Protein AF-A0A3N4IRU1-F1 (afdb_monomer)

Solvent-accessible surface area (backbone atoms only — not comparable to full-atom values): 3778 Å² total; per-residue (Å²): 119,55,41,50,63,59,52,27,56,62,52,15,40,49,90,97,50,88,56,81,36,78,89,48,42,56,53,71,68,55,52,49,60,74,44,72,68,50,49,47,72,42,77,89,78,42,25,42,40,70,67,46,69,67,57,54,51,51,50,71,74,55,124

pLDDT: mean 88.94, std 4.17, range [66.62, 94.44]

InterPro domains:
  IPR054471 GPI inositol-deacylase, winged helix domain [PF22939] (4-60)

Nearest PDB structures (foldseek):
  3h92-assembly1_A  TM=6.733E-01  e=1.912E+00  Methanocaldococcus jannaschii
  4xtk-assembly1_E  TM=2.280E-01  e=8.227E+00  Thermotoga maritima MSB8

Organism: NCBI:txid1336337

Structure (mmCIF, N/CA/C/O backbone):
data_AF-A0A3N4IRU1-F1
#
_entry.id   AF-A0A3N4IRU1-F1
#
loop_
_atom_site.group_PDB
_atom_site.id
_atom_site.type_symbol
_atom_site.label_atom_id
_atom_site.label_alt_id
_atom_site.label_comp_id
_atom_site.label_asym_id
_atom_site.label_entity_id
_atom_site.label_seq_id
_atom_site.pdbx_PDB_ins_code
_atom_site.Cartn_x
_atom_site.Cartn_y
_atom_site.Cartn_z
_atom_site.occupancy
_atom_site.B_iso_or_equiv
_atom_site.auth_seq_id
_atom_site.auth_comp_id
_atom_site.auth_asym_id
_atom_site.auth_atom_id
_atom_site.pdbx_PDB_model_num
ATOM 1 N N . PRO A 1 1 ? -2.364 11.217 3.731 1.00 66.62 1 PRO A N 1
ATOM 2 C CA . PRO A 1 1 ? -2.629 9.866 3.179 1.00 66.62 1 PRO A CA 1
ATOM 3 C C . PRO A 1 1 ? -2.402 9.878 1.665 1.00 66.62 1 PRO A C 1
ATOM 5 O O . PRO A 1 1 ? -2.931 10.782 1.022 1.00 66.62 1 PRO A O 1
ATOM 8 N N . PRO A 1 2 ? -1.594 8.960 1.116 1.00 78.50 2 PRO A N 1
ATOM 9 C CA . PRO A 1 2 ? -1.378 8.891 -0.326 1.00 78.50 2 PRO A CA 1
ATOM 10 C C . PRO A 1 2 ? -2.676 8.504 -1.042 1.00 78.50 2 PRO A C 1
ATOM 12 O O . PRO A 1 2 ? -3.498 7.753 -0.491 1.00 78.50 2 PRO A O 1
ATOM 15 N N . GLN A 1 3 ? -2.867 9.016 -2.260 1.00 88.25 3 GLN A N 1
ATOM 16 C CA . GLN A 1 3 ? -3.946 8.523 -3.105 1.00 88.25 3 GLN A CA 1
ATOM 17 C C . GLN A 1 3 ? -3.650 7.089 -3.541 1.00 88.25 3 GLN A C 1
ATOM 19 O O . GLN A 1 3 ? -2.501 6.686 -3.722 1.00 88.25 3 GLN A O 1
ATOM 24 N N . ALA A 1 4 ? -4.720 6.317 -3.684 1.00 86.50 4 ALA A N 1
ATOM 25 C CA . ALA A 1 4 ? -4.704 4.936 -4.138 1.00 86.50 4 ALA A CA 1
ATOM 26 C C . ALA A 1 4 ? -3.847 4.738 -5.397 1.00 86.50 4 ALA A C 1
ATOM 28 O O . ALA A 1 4 ? -2.962 3.880 -5.424 1.00 86.50 4 ALA A O 1
ATOM 29 N N . ASP A 1 5 ? -4.092 5.569 -6.406 1.00 88.56 5 ASP A N 1
ATOM 30 C CA . ASP A 1 5 ? -3.409 5.483 -7.690 1.00 88.56 5 ASP A CA 1
ATOM 31 C C . ASP A 1 5 ? -1.964 5.956 -7.595 1.00 88.56 5 ASP A C 1
ATOM 33 O O . ASP A 1 5 ? -1.079 5.275 -8.105 1.00 88.56 5 ASP A O 1
ATOM 37 N N . GLU A 1 6 ? -1.697 7.061 -6.897 1.00 90.88 6 GLU A N 1
ATOM 38 C CA . GLU A 1 6 ? -0.332 7.560 -6.686 1.00 90.88 6 GLU A CA 1
ATOM 39 C C . GLU A 1 6 ? 0.556 6.501 -6.030 1.00 90.88 6 GLU A C 1
ATOM 41 O O . GLU A 1 6 ? 1.685 6.291 -6.466 1.00 90.88 6 GLU A O 1
ATOM 46 N N . LEU A 1 7 ? 0.036 5.786 -5.027 1.00 90.38 7 LEU A N 1
ATOM 47 C CA . LEU A 1 7 ? 0.767 4.702 -4.380 1.00 90.38 7 LEU A CA 1
ATOM 48 C C . LEU A 1 7 ? 1.057 3.552 -5.352 1.00 90.38 7 LEU A C 1
ATOM 50 O O . LEU A 1 7 ? 2.176 3.047 -5.375 1.00 90.38 7 LEU A O 1
ATOM 54 N N . CYS A 1 8 ? 0.0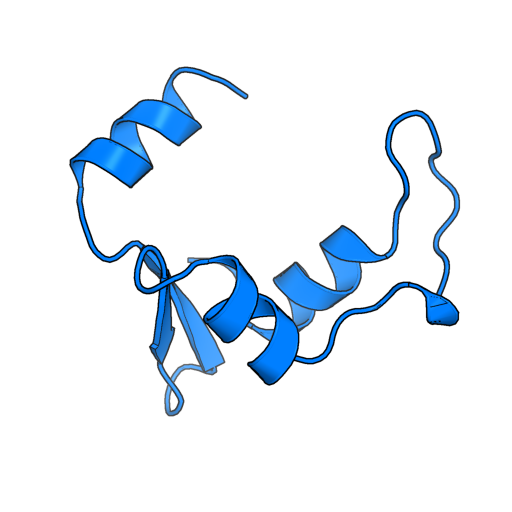83 3.146 -6.169 1.00 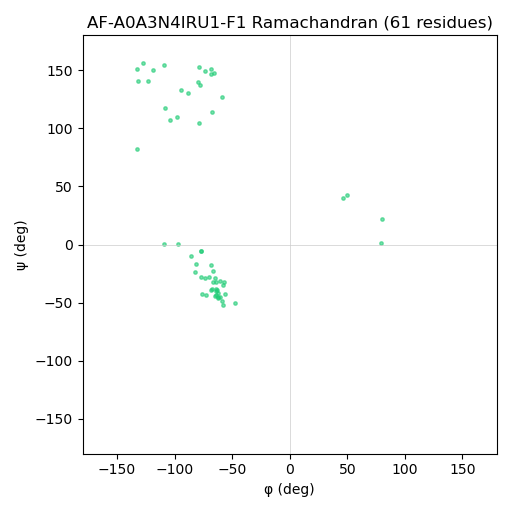91.31 8 CYS A N 1
ATOM 55 C CA . CYS A 1 8 ? 0.299 2.089 -7.161 1.00 91.31 8 CYS A CA 1
ATOM 56 C C . CYS A 1 8 ? 1.331 2.516 -8.218 1.00 91.31 8 CYS A C 1
ATOM 58 O O . CYS A 1 8 ? 2.198 1.726 -8.579 1.00 91.31 8 CYS A O 1
ATOM 60 N N . HIS A 1 9 ? 1.296 3.771 -8.669 1.00 91.25 9 HIS A N 1
ATOM 61 C CA . HIS A 1 9 ? 2.287 4.303 -9.606 1.00 91.25 9 HIS A CA 1
ATOM 62 C C . HIS A 1 9 ? 3.675 4.408 -8.964 1.00 91.25 9 HIS A C 1
ATOM 64 O O . HIS A 1 9 ? 4.666 4.082 -9.605 1.00 91.25 9 HIS A O 1
ATOM 70 N N . ALA A 1 10 ? 3.776 4.793 -7.691 1.00 89.69 10 ALA A N 1
ATOM 71 C CA . ALA A 1 10 ? 5.058 4.835 -6.989 1.00 89.69 10 ALA A CA 1
ATOM 72 C C . ALA A 1 10 ? 5.731 3.451 -6.912 1.00 89.69 10 ALA A C 1
ATOM 74 O O . ALA A 1 10 ? 6.954 3.355 -6.970 1.00 89.69 10 ALA A O 1
ATOM 75 N N . LEU A 1 11 ? 4.938 2.377 -6.844 1.00 91.25 11 LEU A N 1
ATOM 76 C CA . LEU A 1 11 ? 5.426 0.993 -6.820 1.00 91.25 11 LEU A CA 1
ATOM 77 C C . LEU A 1 11 ? 5.865 0.457 -8.193 1.00 91.25 11 LEU A C 1
ATOM 79 O O . LEU A 1 11 ? 6.411 -0.641 -8.265 1.00 91.25 11 LEU A O 1
ATOM 83 N N . ALA A 1 12 ? 5.673 1.224 -9.269 1.00 93.56 12 ALA A N 1
ATOM 84 C CA . ALA A 1 12 ? 6.148 0.878 -10.608 1.00 93.56 12 ALA A CA 1
ATOM 85 C C . ALA A 1 12 ? 7.682 0.880 -10.717 1.00 93.56 12 ALA A C 1
ATOM 87 O O . ALA A 1 12 ? 8.246 0.237 -11.600 1.00 93.56 12 ALA A O 1
ATOM 88 N N . VAL A 1 13 ? 8.364 1.597 -9.822 1.00 92.38 13 VAL A N 1
ATOM 89 C CA . VAL A 1 13 ? 9.823 1.725 -9.817 1.00 92.38 13 VAL A CA 1
ATOM 90 C C . VAL A 1 13 ? 10.443 0.592 -9.000 1.00 92.38 13 VAL A C 1
ATOM 92 O O . VAL A 1 13 ? 10.044 0.327 -7.866 1.00 92.38 13 VAL A O 1
ATOM 95 N N . GLN A 1 14 ? 11.442 -0.085 -9.565 1.00 88.50 14 GLN A N 1
ATOM 96 C CA . GLN A 1 14 ? 12.176 -1.137 -8.859 1.00 88.50 14 GLN A CA 1
ATOM 97 C C . GLN A 1 14 ? 13.215 -0.570 -7.887 1.00 88.50 14 GLN A C 1
ATOM 99 O O . GLN A 1 14 ? 13.791 0.496 -8.102 1.00 88.50 14 GLN A O 1
ATOM 104 N N . ILE A 1 15 ? 13.522 -1.335 -6.837 1.00 87.50 15 ILE A 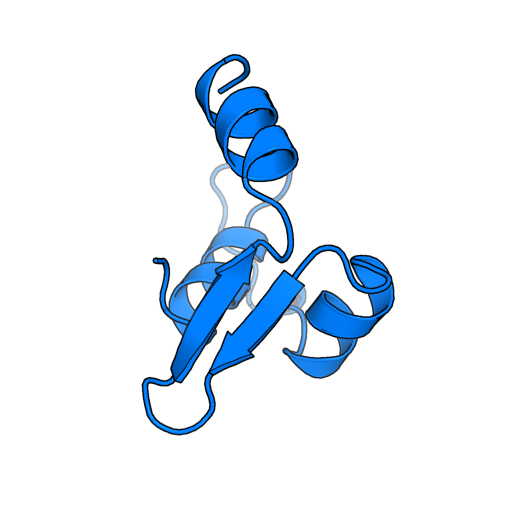N 1
ATOM 105 C CA . ILE A 1 15 ? 14.561 -0.980 -5.864 1.00 87.50 15 ILE A CA 1
ATOM 106 C C . ILE A 1 15 ? 15.909 -0.815 -6.580 1.00 87.50 15 ILE A C 1
ATOM 108 O O . ILE A 1 15 ? 16.364 -1.716 -7.281 1.00 87.50 15 ILE A O 1
ATOM 112 N N . GLY A 1 16 ? 16.557 0.334 -6.375 1.00 89.25 16 GLY A N 1
ATOM 113 C CA . GLY A 1 16 ? 17.843 0.660 -7.001 1.00 89.25 16 GLY A CA 1
ATOM 114 C C . GLY A 1 16 ? 17.739 1.135 -8.454 1.00 89.25 16 GLY A C 1
ATOM 115 O O . GLY A 1 16 ? 18.765 1.438 -9.059 1.00 89.25 16 GLY A O 1
ATOM 116 N N . SER A 1 17 ? 16.526 1.234 -8.998 1.00 89.88 17 SER A N 1
ATOM 117 C CA . SER A 1 17 ? 16.244 1.838 -10.296 1.00 89.88 17 SER A CA 1
ATOM 118 C C . SER A 1 17 ? 15.511 3.166 -10.116 1.00 89.88 17 SER A C 1
ATOM 120 O O . SER A 1 17 ? 14.831 3.393 -9.119 1.00 89.88 17 SER A O 1
ATOM 122 N N . THR A 1 18 ? 15.647 4.049 -11.099 1.00 88.38 18 THR A N 1
ATOM 123 C CA . THR A 1 18 ? 14.809 5.250 -11.253 1.00 88.38 18 THR A CA 1
ATOM 124 C C . THR A 1 18 ? 13.867 5.130 -12.445 1.00 88.38 18 THR A C 1
ATOM 126 O O . THR A 1 18 ? 13.150 6.079 -12.753 1.00 88.38 18 THR A O 1
ATOM 129 N N . ASP A 1 19 ? 13.923 4.005 -13.157 1.00 92.75 19 ASP A N 1
ATOM 130 C CA . ASP A 1 19 ? 13.109 3.772 -14.339 1.00 92.75 19 ASP A CA 1
ATOM 131 C C . ASP A 1 19 ? 11.685 3.390 -13.943 1.00 92.75 19 ASP A C 1
ATOM 133 O O . ASP A 1 19 ? 11.460 2.620 -13.003 1.00 92.75 19 ASP A O 1
ATOM 137 N N . PHE A 1 20 ? 10.727 3.962 -14.660 1.00 91.19 20 PHE A N 1
ATOM 138 C CA . PHE A 1 20 ? 9.311 3.789 -14.392 1.00 91.19 20 PHE A CA 1
ATOM 139 C C . PHE A 1 20 ? 8.743 2.714 -15.318 1.00 91.19 20 PHE A C 1
ATOM 141 O O . PHE A 1 20 ? 8.590 2.943 -16.518 1.00 91.19 20 PHE A O 1
ATOM 148 N N . ASP A 1 21 ? 8.395 1.556 -14.754 1.00 92.19 21 ASP A N 1
ATOM 149 C CA . ASP A 1 21 ? 7.852 0.430 -15.511 1.00 92.19 21 ASP A CA 1
ATOM 150 C C . ASP A 1 21 ? 6.336 0.298 -15.312 1.00 92.19 21 ASP A C 1
ATOM 152 O O . ASP A 1 21 ? 5.849 -0.170 -14.282 1.00 92.19 21 ASP A O 1
ATOM 156 N N . VAL A 1 22 ? 5.575 0.662 -16.347 1.00 90.00 22 VAL A N 1
ATOM 157 C CA . VAL A 1 22 ? 4.107 0.539 -16.374 1.00 90.00 22 VAL A CA 1
ATOM 158 C C . VAL A 1 22 ? 3.654 -0.907 -16.133 1.00 90.00 22 VAL A C 1
ATOM 160 O O . VAL A 1 22 ? 2.604 -1.128 -15.532 1.00 90.00 22 VAL A O 1
ATOM 163 N N . GLY A 1 23 ? 4.439 -1.900 -16.567 1.00 90.94 23 GLY A N 1
ATOM 164 C CA . GLY A 1 23 ? 4.149 -3.317 -16.350 1.00 90.94 23 GLY A CA 1
ATOM 165 C C . GLY A 1 23 ? 4.265 -3.750 -14.888 1.00 90.94 23 GLY A C 1
ATOM 166 O O . GLY A 1 23 ? 3.706 -4.779 -14.510 1.00 90.94 23 GLY A O 1
ATOM 167 N N . ASN A 1 24 ? 4.942 -2.954 -14.060 1.00 91.00 24 ASN A N 1
ATOM 168 C CA . ASN A 1 24 ? 5.153 -3.214 -12.643 1.00 91.00 24 ASN A CA 1
ATOM 169 C C . ASN A 1 24 ? 4.143 -2.480 -11.741 1.00 91.00 24 ASN A C 1
ATOM 171 O O . ASN A 1 24 ? 4.201 -2.620 -10.522 1.00 91.00 24 ASN A O 1
ATOM 175 N N . ILE A 1 25 ? 3.196 -1.719 -12.307 1.00 93.56 25 ILE A N 1
ATOM 176 C CA . ILE A 1 25 ? 2.119 -1.085 -11.534 1.00 93.56 25 ILE A CA 1
ATOM 177 C C . ILE A 1 25 ? 1.197 -2.185 -10.976 1.00 93.56 25 ILE A C 1
ATOM 179 O O . ILE A 1 25 ? 0.503 -2.859 -11.747 1.00 93.56 25 ILE A O 1
ATOM 183 N N . PRO A 1 26 ? 1.129 -2.385 -9.647 1.00 92.00 26 PRO A N 1
ATOM 184 C CA . PRO A 1 26 ? 0.232 -3.371 -9.071 1.00 92.00 26 PRO A CA 1
ATOM 185 C C . PRO A 1 26 ? -1.219 -2.885 -9.133 1.00 92.00 26 PRO A C 1
ATOM 187 O O . PRO A 1 26 ? -1.514 -1.698 -8.998 1.00 92.00 26 PRO A O 1
ATOM 190 N N . SER A 1 27 ? -2.158 -3.826 -9.251 1.00 91.62 27 SER A N 1
ATOM 191 C CA . SER A 1 27 ? -3.569 -3.508 -9.029 1.00 91.62 27 SER A CA 1
ATOM 192 C C . SER A 1 27 ? -3.819 -3.188 -7.552 1.00 91.62 27 SER A C 1
ATOM 194 O O . SER A 1 27 ? -3.187 -3.773 -6.665 1.00 91.62 27 SER A O 1
ATOM 196 N N . MET A 1 28 ? -4.814 -2.346 -7.265 1.00 88.12 28 MET A N 1
ATOM 197 C CA . MET A 1 28 ? -5.181 -2.048 -5.877 1.00 88.12 28 MET A CA 1
ATOM 198 C C . MET A 1 28 ? -5.571 -3.313 -5.091 1.00 88.12 28 MET A C 1
ATOM 200 O O . MET A 1 28 ? -5.244 -3.450 -3.914 1.00 88.12 28 MET A O 1
ATOM 204 N N . SER A 1 29 ? -6.215 -4.290 -5.740 1.00 88.88 29 SER A N 1
ATOM 205 C CA . SER A 1 29 ? -6.521 -5.570 -5.091 1.00 88.88 29 SER A CA 1
ATOM 206 C C . SER A 1 29 ? -5.255 -6.32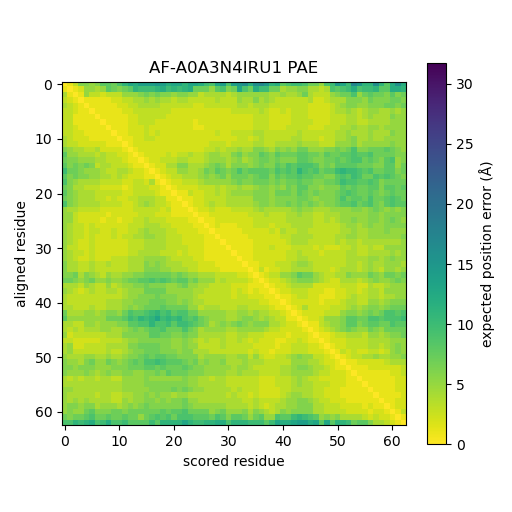8 -4.697 1.00 88.88 29 SER A C 1
ATOM 208 O O . SER A 1 29 ? -5.222 -6.932 -3.628 1.00 88.88 29 SER A O 1
ATOM 210 N N . THR A 1 30 ? -4.218 -6.303 -5.538 1.00 91.25 30 THR A N 1
ATOM 211 C CA . THR A 1 30 ? -2.923 -6.922 -5.232 1.00 91.25 30 THR A CA 1
ATOM 212 C C . THR A 1 30 ? -2.298 -6.257 -4.011 1.00 91.25 30 THR A C 1
ATOM 214 O O . THR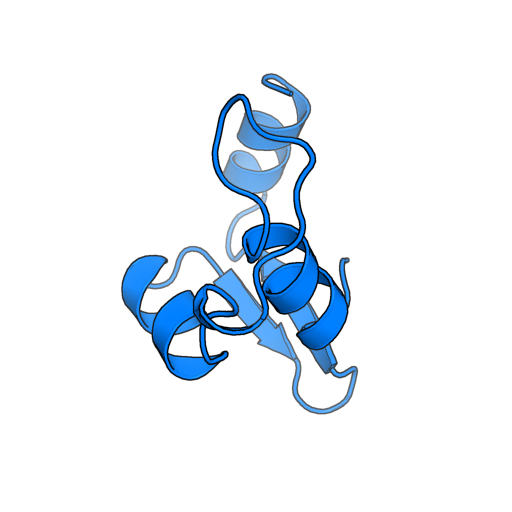 A 1 30 ? -1.873 -6.957 -3.098 1.00 91.25 30 THR A O 1
ATOM 217 N N . LEU A 1 31 ? -2.313 -4.922 -3.955 1.00 89.94 31 LEU A N 1
ATOM 218 C CA . LEU A 1 31 ? -1.781 -4.149 -2.833 1.00 89.94 31 LEU A CA 1
ATOM 219 C C . LEU A 1 31 ? -2.465 -4.525 -1.507 1.00 89.94 31 LEU A C 1
ATOM 221 O O . LEU A 1 31 ? -1.794 -4.886 -0.542 1.00 89.94 31 LEU A O 1
ATOM 225 N N . VAL A 1 32 ? -3.801 -4.511 -1.471 1.00 89.00 32 VAL A N 1
ATOM 226 C CA . VAL A 1 32 ? -4.568 -4.855 -0.261 1.00 89.00 32 VAL A CA 1
ATOM 227 C C . VAL A 1 32 ? -4.311 -6.301 0.172 1.00 89.00 32 VAL A C 1
ATOM 229 O O . VAL A 1 32 ? -4.120 -6.556 1.362 1.00 89.00 32 VAL A O 1
ATOM 232 N N . ASN A 1 33 ? -4.255 -7.237 -0.781 1.00 90.44 33 ASN A N 1
ATOM 233 C CA . ASN A 1 33 ? -3.989 -8.647 -0.497 1.00 90.44 33 ASN A CA 1
ATOM 234 C C . ASN A 1 33 ? -2.578 -8.862 0.071 1.00 90.44 33 ASN A C 1
ATOM 236 O O . ASN A 1 33 ? -2.419 -9.575 1.061 1.00 90.44 33 ASN A O 1
ATOM 240 N N . CYS A 1 34 ? -1.561 -8.222 -0.512 1.00 90.81 34 CYS A N 1
ATOM 241 C CA . CYS A 1 34 ? -0.179 -8.315 -0.040 1.00 90.81 34 CYS A CA 1
ATOM 242 C C . CYS A 1 34 ? -0.010 -7.736 1.367 1.00 90.81 34 CYS A C 1
ATOM 244 O O . CYS A 1 34 ? 0.726 -8.291 2.180 1.00 90.81 34 CYS A O 1
ATOM 246 N N . CYS A 1 35 ? -0.710 -6.644 1.671 1.00 89.75 35 CYS A N 1
ATOM 247 C CA . CYS A 1 35 ? -0.623 -5.984 2.966 1.00 89.75 35 CYS A CA 1
ATOM 248 C C . CYS A 1 35 ? -1.391 -6.703 4.083 1.00 89.75 35 CYS A C 1
ATOM 250 O O . CYS A 1 35 ? -1.290 -6.261 5.220 1.00 89.75 35 CYS A O 1
ATOM 252 N N . GLN A 1 36 ? -2.150 -7.771 3.802 1.00 89.06 36 GLN A N 1
ATOM 253 C CA . GLN A 1 36 ? -2.789 -8.645 4.805 1.00 89.06 36 GLN A CA 1
ATOM 254 C C . GLN A 1 36 ? -3.518 -7.899 5.945 1.00 89.06 36 GLN A C 1
ATOM 256 O O . GLN A 1 36 ? -3.445 -8.285 7.109 1.00 89.06 36 GLN A O 1
ATOM 261 N N . GLY A 1 37 ? -4.220 -6.807 5.627 1.00 86.94 37 GLY A N 1
ATOM 262 C CA . GLY A 1 37 ? -4.931 -6.014 6.637 1.00 86.94 37 GLY A CA 1
ATOM 263 C C . GLY A 1 37 ? -4.050 -5.049 7.442 1.00 86.94 37 GLY A C 1
ATOM 264 O O . GLY A 1 37 ? -4.441 -4.617 8.521 1.00 86.94 37 GLY A O 1
ATOM 265 N N . LEU A 1 38 ? -2.882 -4.668 6.923 1.00 90.88 38 LEU A N 1
ATOM 266 C CA . LEU A 1 38 ? -2.096 -3.532 7.424 1.00 90.88 38 LEU A CA 1
ATOM 267 C C . LEU A 1 38 ? -2.587 -2.191 6.861 1.00 90.88 38 LEU A C 1
ATOM 269 O O . LEU A 1 38 ? -2.385 -1.141 7.477 1.00 90.88 38 LEU A O 1
ATOM 273 N N . ILE A 1 39 ? -3.258 -2.230 5.708 1.00 90.56 39 ILE A N 1
ATOM 274 C CA . ILE A 1 39 ? -3.826 -1.060 5.039 1.00 90.56 39 ILE A CA 1
ATOM 275 C C . ILE A 1 39 ? -5.304 -1.272 4.711 1.00 90.56 39 ILE A 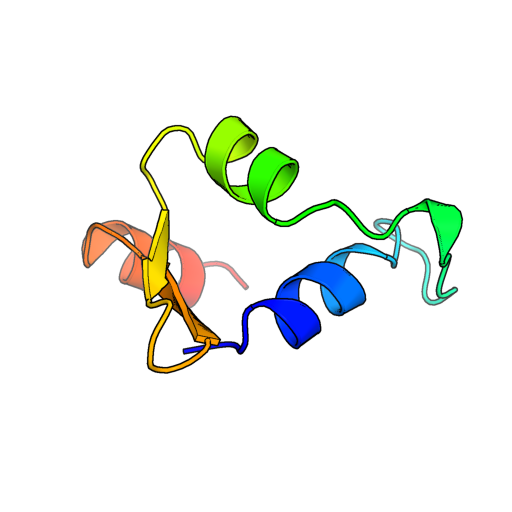C 1
ATOM 277 O O . ILE A 1 39 ? -5.767 -2.397 4.528 1.00 90.56 39 ILE A O 1
ATOM 281 N N . THR A 1 40 ? -6.028 -0.169 4.576 1.00 89.88 40 THR A N 1
ATOM 282 C CA . THR A 1 40 ? -7.402 -0.102 4.079 1.00 89.88 40 THR A CA 1
ATOM 283 C C . THR A 1 40 ? -7.521 1.001 3.029 1.00 89.88 40 THR A C 1
ATOM 285 O O . THR A 1 40 ? -6.769 1.979 3.056 1.00 89.88 40 THR A O 1
ATOM 288 N N . VAL A 1 41 ? -8.444 0.831 2.082 1.00 88.44 41 VAL A N 1
ATOM 289 C CA . VAL A 1 41 ? -8.708 1.794 1.008 1.00 88.44 41 VAL A CA 1
ATOM 290 C C . VAL A 1 41 ? -10.041 2.470 1.278 1.00 88.44 41 VAL A C 1
ATOM 292 O O . VAL A 1 41 ? -11.094 1.830 1.292 1.00 88.44 41 VAL A O 1
ATOM 295 N N . ASP A 1 42 ? -9.985 3.778 1.471 1.00 88.81 42 ASP A N 1
ATOM 296 C CA . ASP A 1 42 ? -11.149 4.646 1.537 1.00 88.81 42 ASP A CA 1
ATOM 297 C C . ASP A 1 42 ? -11.626 4.911 0.106 1.00 88.81 42 ASP A C 1
ATOM 299 O O . ASP A 1 42 ? -10.977 5.640 -0.645 1.00 88.81 42 ASP A O 1
ATOM 303 N N . LYS A 1 43 ? -12.723 4.262 -0.297 1.00 82.62 43 LYS A N 1
ATOM 304 C CA . LYS A 1 43 ? -13.237 4.333 -1.674 1.00 82.62 43 LYS A CA 1
ATOM 305 C C . LYS A 1 43 ? -13.832 5.695 -2.019 1.00 82.62 43 LYS A C 1
ATOM 307 O O . LYS A 1 43 ? -13.808 6.068 -3.185 1.00 82.62 43 LYS A O 1
ATOM 312 N N . GLU A 1 44 ? -14.355 6.426 -1.037 1.00 85.44 44 GLU A N 1
ATOM 313 C CA . GLU A 1 44 ? -14.952 7.743 -1.280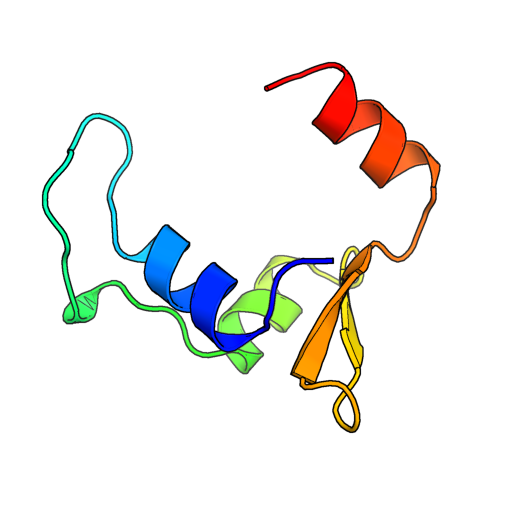 1.00 85.44 44 GLU A CA 1
ATOM 314 C C . GLU A 1 44 ? -13.865 8.795 -1.485 1.00 85.44 44 GLU A C 1
ATOM 316 O O . GLU A 1 44 ? -13.937 9.596 -2.414 1.00 85.44 44 GLU A O 1
ATOM 321 N N . ALA A 1 45 ? -12.816 8.748 -0.663 1.00 85.94 45 ALA A N 1
ATOM 322 C CA . ALA A 1 45 ? -11.680 9.654 -0.785 1.00 85.94 45 ALA A CA 1
ATOM 323 C C . ALA A 1 45 ? -10.607 9.171 -1.782 1.00 85.94 45 ALA A C 1
ATOM 325 O O . ALA A 1 45 ? -9.675 9.917 -2.071 1.00 85.94 45 ALA A O 1
ATOM 326 N N . SER A 1 46 ? -10.694 7.926 -2.270 1.00 85.50 46 SER A N 1
ATOM 327 C CA . SER A 1 46 ? -9.640 7.237 -3.037 1.00 85.50 46 SER A CA 1
ATOM 328 C C . SER A 1 46 ? -8.262 7.314 -2.366 1.00 85.50 46 SER A C 1
ATOM 330 O O . SER A 1 46 ? -7.240 7.545 -3.012 1.00 85.50 46 SER A O 1
ATOM 332 N N . THR A 1 47 ? -8.221 7.123 -1.043 1.00 90.00 47 THR A N 1
ATOM 333 C CA . THR A 1 47 ? -6.978 7.191 -0.252 1.00 90.00 47 THR A CA 1
ATOM 334 C C . THR A 1 47 ? -6.658 5.878 0.440 1.00 90.00 47 THR A C 1
ATOM 336 O O . THR A 1 47 ? -7.549 5.123 0.829 1.00 90.00 47 THR A O 1
ATOM 339 N N . VAL A 1 48 ? -5.364 5.623 0.635 1.00 90.06 48 VAL A N 1
ATOM 340 C CA . VAL A 1 48 ? -4.883 4.490 1.430 1.00 90.06 48 VAL A CA 1
ATOM 341 C C . VAL A 1 48 ? -4.631 4.944 2.863 1.00 90.06 48 VAL A C 1
ATOM 343 O O . VAL A 1 48 ? -4.011 5.982 3.114 1.00 90.06 48 VAL A O 1
ATOM 346 N N . ARG A 1 49 ? -5.122 4.158 3.820 1.00 89.75 49 ARG A N 1
ATOM 347 C CA . ARG A 1 49 ? -4.974 4.394 5.257 1.00 89.75 49 ARG A CA 1
ATOM 348 C C . ARG A 1 49 ? -4.307 3.193 5.910 1.00 89.75 49 ARG A C 1
ATOM 350 O O . ARG A 1 49 ? -4.616 2.052 5.581 1.00 89.75 49 ARG A O 1
ATOM 357 N N . LEU A 1 50 ? -3.418 3.458 6.859 1.00 90.44 50 LEU A N 1
ATOM 358 C CA . LEU A 1 50 ? -2.825 2.428 7.706 1.00 90.44 50 LEU A CA 1
ATOM 359 C C . LEU A 1 50 ? -3.819 2.058 8.808 1.00 90.44 50 LEU A C 1
ATOM 361 O O . LEU A 1 50 ? -4.495 2.931 9.352 1.00 90.44 50 LEU A O 1
ATOM 365 N N . ILE A 1 51 ? -3.915 0.770 9.126 1.00 87.75 51 ILE A N 1
ATOM 366 C CA . ILE A 1 51 ? -4.927 0.267 10.064 1.00 87.75 51 ILE A CA 1
ATOM 367 C C . ILE A 1 51 ? -4.562 0.557 11.525 1.00 87.75 51 ILE A C 1
ATOM 369 O O . ILE A 1 51 ? -5.454 0.731 12.352 1.00 87.75 51 ILE A O 1
ATOM 373 N N . HIS A 1 52 ? -3.270 0.663 11.849 1.00 88.62 52 HIS A N 1
ATOM 374 C CA . HIS A 1 52 ? -2.816 0.915 13.214 1.00 88.62 52 HIS A CA 1
ATOM 375 C C . HIS A 1 52 ? -1.777 2.039 13.281 1.00 88.62 52 HIS A C 1
ATOM 377 O O . HIS A 1 52 ? -0.880 2.116 12.441 1.00 88.62 52 HIS A O 1
ATOM 383 N N . PHE A 1 53 ? -1.867 2.890 14.307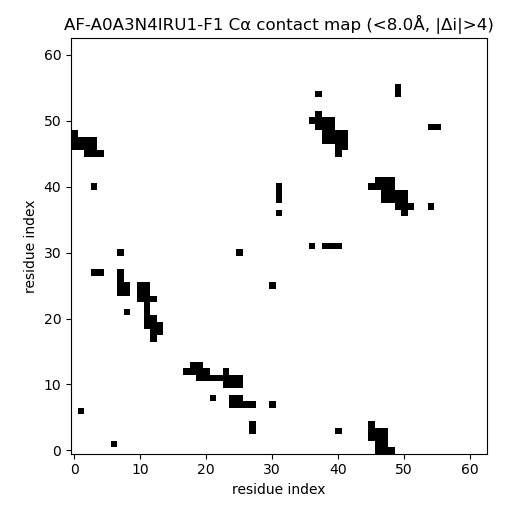 1.00 88.62 53 PHE A N 1
ATOM 384 C CA . PHE A 1 53 ? -0.971 4.042 14.465 1.00 88.62 5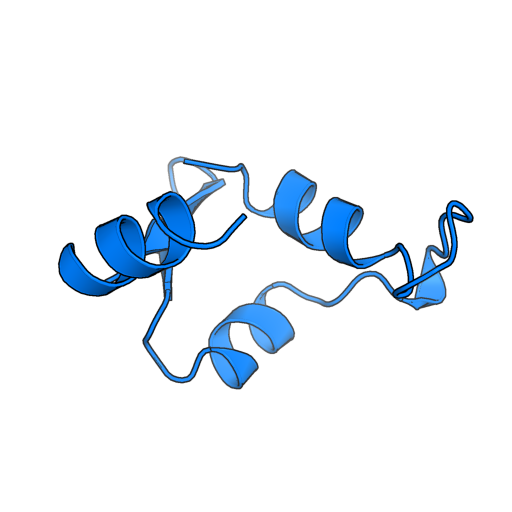3 PHE A CA 1
ATOM 385 C C . PHE A 1 53 ? 0.495 3.625 14.669 1.00 88.62 53 PHE A C 1
ATOM 387 O O . PHE A 1 53 ? 1.389 4.301 14.174 1.00 88.62 53 PHE A O 1
ATOM 394 N N . THR A 1 54 ? 0.763 2.478 15.305 1.00 90.44 54 THR A N 1
ATOM 395 C CA . THR A 1 54 ? 2.147 1.990 15.483 1.00 90.44 54 THR A CA 1
ATOM 396 C C . THR A 1 54 ? 2.822 1.637 14.160 1.00 90.44 54 THR A C 1
ATOM 398 O O . THR A 1 54 ? 4.037 1.761 14.048 1.00 90.44 54 THR A O 1
ATOM 401 N N . LEU A 1 55 ? 2.059 1.230 13.136 1.00 89.88 55 LEU A N 1
ATOM 402 C CA . LEU A 1 55 ? 2.605 1.017 11.795 1.00 89.88 55 LEU A CA 1
ATOM 403 C C . LEU A 1 55 ? 3.015 2.353 11.165 1.00 89.88 55 LEU A C 1
ATOM 405 O O . LEU A 1 55 ? 4.061 2.442 10.530 1.00 89.88 55 LEU A O 1
ATOM 409 N N . GLN A 1 56 ? 2.214 3.400 11.377 1.00 88.06 56 GLN A N 1
ATOM 410 C CA . GLN A 1 56 ? 2.549 4.752 10.940 1.00 88.06 56 GLN A CA 1
ATOM 411 C C . GLN A 1 56 ? 3.816 5.269 11.632 1.00 88.06 56 GLN A C 1
ATOM 413 O O . GLN A 1 56 ? 4.691 5.809 10.958 1.00 88.06 56 GLN A O 1
ATOM 418 N N . GLU A 1 57 ? 3.932 5.090 12.951 1.00 92.00 57 GLU A N 1
ATOM 419 C CA . GLU A 1 57 ? 5.140 5.452 13.702 1.00 92.00 57 GLU A CA 1
ATOM 420 C C . GLU A 1 57 ? 6.362 4.682 13.198 1.00 92.00 57 GLU A C 1
ATOM 422 O O . GLU A 1 57 ? 7.399 5.288 12.941 1.00 92.00 57 GLU A O 1
ATOM 427 N N . TYR A 1 58 ? 6.230 3.369 12.983 1.00 92.31 58 TYR A N 1
ATOM 428 C CA . TYR A 1 58 ? 7.321 2.532 12.492 1.00 92.31 58 TYR A CA 1
ATOM 429 C C . TYR A 1 58 ? 7.849 3.002 11.130 1.00 92.31 58 TYR A C 1
ATOM 431 O O . TYR A 1 58 ? 9.055 3.184 10.985 1.00 92.31 58 TYR A O 1
ATOM 439 N N . LEU A 1 59 ? 6.959 3.249 10.162 1.00 88.94 59 LEU A N 1
ATOM 440 C CA . LEU A 1 59 ? 7.330 3.745 8.831 1.00 88.94 59 LEU A CA 1
ATOM 441 C C . LEU A 1 59 ? 7.895 5.172 8.872 1.00 88.94 59 LEU A C 1
ATOM 443 O O . LEU A 1 59 ? 8.768 5.510 8.086 1.00 88.94 59 LEU A O 1
ATOM 447 N N . SER A 1 60 ? 7.427 6.010 9.801 1.00 88.69 60 SER A N 1
ATOM 448 C CA . SER A 1 60 ? 7.949 7.377 9.957 1.00 88.69 60 SER A CA 1
ATOM 449 C C . SER A 1 60 ? 9.341 7.393 10.595 1.00 88.69 60 SER A C 1
ATOM 451 O O . SER A 1 60 ? 10.124 8.304 10.341 1.00 88.69 60 SER A O 1
ATOM 453 N N . ALA A 1 61 ? 9.653 6.395 11.426 1.00 94.44 61 ALA A N 1
ATOM 454 C CA . ALA A 1 61 ? 10.962 6.232 12.050 1.00 94.44 61 ALA A CA 1
ATOM 455 C C . ALA A 1 61 ? 12.005 5.563 11.130 1.00 94.44 61 ALA A C 1
ATOM 457 O O . ALA A 1 61 ? 13.197 5.663 11.418 1.00 94.44 61 ALA A O 1
ATOM 458 N N . HIS A 1 62 ? 11.579 4.899 10.045 1.00 87.88 62 HIS A N 1
ATOM 459 C CA . HIS A 1 62 ? 12.441 4.150 9.117 1.00 87.88 62 HIS A CA 1
ATOM 460 C C . HIS A 1 62 ? 12.121 4.504 7.647 1.00 87.88 62 HIS A C 1
ATOM 462 O O . HIS A 1 62 ? 11.353 3.776 7.012 1.00 87.88 62 HIS A O 1
ATOM 468 N N . PRO A 1 63 ? 12.663 5.622 7.124 1.00 75.44 63 PRO A N 1
ATOM 469 C CA . PRO A 1 63 ? 12.455 6.064 5.744 1.00 75.44 63 PRO A CA 1
ATOM 470 C C . PRO A 1 63 ? 13.246 5.257 4.704 1.00 75.44 63 PRO A C 1
ATOM 472 O O . PRO A 1 63 ? 14.343 4.750 5.037 1.00 75.44 63 PRO A O 1
#

Sequence (63 aa):
PPQADELCHALAVQIGSTDFDVGNIPSMSTLVNCCQGLITVDKEASTVRLIHFTLQEYLSAHP

Radius of gyration: 12.41 Å; Cα contacts (8 Å, |Δi|>4): 68; chains: 1; bounding box: 33×18×32 Å

Secondary structure (DSSP, 8-state):
--BHHHHHHHTTBPTT---B-GGG---HHHHHHHTTTSEEEETTTTEEEES-HHHHHHHHH--

Foldseek 3Di:
DDALQRVLQVQQADVPGPDGHPVRRDDSVVVCVVCVQQWDADPVVNDIDGPDVVVVVVVVVPD

Mean predicted aligned error: 4.27 Å